Protein AF-A0A8S9KHX7-F1 (afdb_monomer)

pLDDT: mean 83.86, std 14.15, range [45.59, 98.12]

InterPro domains:
  IPR001128 Cytochrome P450 [PF00067] (16-74)
  IPR017972 Cytochrome P450, conserved site [PS00086] (22-31)
  IPR036396 Cytochrome P450 superfamily [G3DSA:1.10.630.10] (3-84)
  IPR036396 Cytochrome P450 superfamily [SSF48264] (15-82)
  IPR051103 Plant secondary metabolite cytochrome P450s [PTHR24298] (16-74)

Foldseek 3Di:
DPDPVVVVVVVVVVVVVVDQPQHDDPRGHPCPVVVVVVVVVVVVCQVVFWDKAFPDDDDQQPWDDDPDTDRPDDGDIDTDTPDDPPPVD

Sequence (89 aa):
MVSPSKGKEEMREQLALNYLPFGSGRRGCPGTNLGYIFIGVAVGTMVQCFEWSVNGNNVNMEETGDMTLCMAHPLKCTLVARVDPFSQL

Radius of gyration: 20.09 Å; Cα contacts (8 Å, |Δi|>4): 54; chains: 1; bounding box: 65×37×41 Å

Solvent-accessible surface area (backbone atoms only — not comparable to full-atom values): 5706 Å² total; per-residue (Å²): 133,84,55,84,63,58,65,53,50,55,50,51,54,53,51,54,71,75,58,55,96,45,54,61,78,99,76,30,48,90,53,46,69,57,49,54,53,49,52,52,50,52,52,49,50,50,63,71,44,32,45,82,45,61,78,73,94,74,85,65,79,55,69,38,86,70,102,54,90,39,61,65,48,78,88,64,66,47,79,42,68,68,67,61,90,61,78,86,109

Secondary structure (DSSP, 8-state):
---TTHHHHHHHHHHHHH--TT--GGGS-TTHHHHHHHHHHHHHHHHHHEEEEESSS-----EEESSSEEESS---EEEEESS-TTTT-

Organism: Brassica cretica (NCBI:txid69181)

Mean predicted aligned error: 9.79 Å

Structure (mmCIF, N/CA/C/O backbone):
data_AF-A0A8S9KHX7-F1
#
_entry.id   AF-A0A8S9KHX7-F1
#
loop_
_atom_site.group_PDB
_atom_site.id
_atom_site.type_symbol
_atom_site.label_atom_id
_atom_site.label_alt_id
_atom_site.label_comp_id
_atom_site.label_asym_id
_atom_site.label_entity_id
_atom_site.label_seq_id
_atom_site.pdbx_PDB_ins_code
_atom_site.Cartn_x
_atom_site.Cartn_y
_atom_site.Cartn_z
_atom_site.occupancy
_atom_site.B_iso_or_equiv
_atom_site.auth_seq_id
_atom_site.auth_comp_id
_atom_site.auth_asym_id
_atom_site.auth_atom_id
_atom_site.pdbx_PDB_model_num
ATOM 1 N N . MET A 1 1 ? 40.482 16.580 -3.924 1.00 45.59 1 MET A N 1
ATOM 2 C CA . MET A 1 1 ? 39.371 17.112 -3.106 1.00 45.59 1 MET A CA 1
ATOM 3 C C . MET A 1 1 ? 38.086 16.926 -3.903 1.00 45.59 1 MET A C 1
ATOM 5 O O . MET A 1 1 ? 37.884 17.645 -4.871 1.00 45.59 1 MET A O 1
ATOM 9 N N . VAL A 1 2 ? 37.283 15.903 -3.592 1.00 54.59 2 VAL A N 1
ATOM 10 C CA . VAL A 1 2 ? 35.932 15.759 -4.166 1.00 54.59 2 VAL A CA 1
ATOM 11 C C . VAL A 1 2 ? 35.059 16.853 -3.556 1.00 54.59 2 VAL A C 1
ATOM 13 O O . VAL A 1 2 ? 35.019 16.999 -2.336 1.00 54.59 2 VAL A O 1
ATOM 16 N N . SER A 1 3 ? 34.408 17.657 -4.395 1.00 50.59 3 SER A N 1
ATOM 17 C CA . SER A 1 3 ? 33.460 18.681 -3.955 1.00 50.59 3 SER A CA 1
ATOM 18 C C . SER A 1 3 ? 32.342 18.034 -3.116 1.00 50.59 3 SER A C 1
ATOM 20 O O . SER A 1 3 ? 31.835 16.989 -3.528 1.00 50.59 3 SER A O 1
ATOM 22 N N . PRO A 1 4 ? 31.895 18.632 -1.991 1.00 56.97 4 PRO A N 1
ATOM 23 C CA . PRO A 1 4 ? 30.848 18.061 -1.126 1.00 56.97 4 PRO A CA 1
ATOM 24 C C . PRO A 1 4 ? 29.509 17.754 -1.824 1.00 56.97 4 PRO A C 1
ATOM 26 O O . PRO A 1 4 ? 28.671 17.046 -1.267 1.00 56.97 4 PRO A O 1
ATOM 29 N N . SER A 1 5 ? 29.291 18.299 -3.025 1.00 59.38 5 SER A N 1
ATOM 30 C CA . SER A 1 5 ? 28.140 18.031 -3.890 1.00 59.38 5 SER A CA 1
ATOM 31 C C . SER A 1 5 ? 28.235 16.693 -4.632 1.00 59.38 5 SER A C 1
ATOM 33 O O . SER A 1 5 ? 27.239 15.979 -4.687 1.00 59.38 5 SER A O 1
ATOM 35 N N . LYS A 1 6 ? 29.424 16.308 -5.120 1.00 56.47 6 LYS A N 1
ATOM 36 C CA . LYS A 1 6 ? 29.632 15.090 -5.927 1.00 56.47 6 LYS A CA 1
ATOM 37 C C . LYS A 1 6 ? 29.327 13.812 -5.146 1.00 56.47 6 LYS A C 1
ATOM 39 O O . LYS A 1 6 ? 28.588 12.964 -5.621 1.00 56.47 6 LYS A O 1
ATOM 44 N N . GLY A 1 7 ? 29.791 13.726 -3.897 1.00 58.81 7 GLY A N 1
ATOM 45 C CA . GLY A 1 7 ? 29.528 12.553 -3.052 1.00 58.81 7 GLY A CA 1
ATOM 46 C C . GLY A 1 7 ? 28.058 12.396 -2.637 1.00 58.81 7 GLY A C 1
ATOM 47 O O . GLY A 1 7 ? 27.596 11.284 -2.402 1.00 58.81 7 GLY A O 1
ATOM 48 N N . LYS A 1 8 ? 27.294 13.496 -2.564 1.00 60.72 8 LYS A N 1
ATOM 49 C CA . LYS A 1 8 ? 25.851 13.443 -2.273 1.00 60.72 8 LYS A CA 1
ATOM 50 C C . LYS A 1 8 ? 25.043 13.011 -3.490 1.00 60.72 8 LYS A C 1
ATOM 52 O O . LYS A 1 8 ? 24.034 12.335 -3.329 1.00 60.72 8 LYS A O 1
ATOM 57 N N . GLU A 1 9 ? 25.461 13.422 -4.678 1.00 65.94 9 GLU A N 1
ATOM 58 C CA . GLU A 1 9 ? 24.808 13.073 -5.936 1.00 65.94 9 GLU A CA 1
ATOM 59 C C . GLU A 1 9 ? 25.020 11.592 -6.269 1.00 65.94 9 GLU A C 1
ATOM 61 O O . GLU A 1 9 ? 24.040 10.872 -6.427 1.00 65.94 9 GLU A O 1
ATOM 66 N N . GLU A 1 10 ? 26.258 11.096 -6.174 1.00 63.97 10 GLU A N 1
ATOM 67 C CA . GLU A 1 10 ? 26.595 9.678 -6.377 1.00 63.97 10 GLU A CA 1
ATOM 68 C C . GLU A 1 10 ? 25.856 8.748 -5.395 1.00 63.97 10 GLU A C 1
ATOM 70 O O . GLU A 1 10 ? 25.366 7.687 -5.778 1.00 63.97 10 GLU A O 1
ATOM 75 N N . MET A 1 11 ? 25.700 9.156 -4.129 1.00 64.12 11 MET A N 1
ATOM 76 C CA . MET A 1 11 ? 24.926 8.395 -3.141 1.00 64.12 11 MET A CA 1
ATOM 77 C C . MET A 1 11 ? 23.425 8.372 -3.463 1.00 64.12 11 MET A C 1
ATOM 79 O O . MET A 1 11 ? 22.769 7.356 -3.245 1.00 64.12 11 MET A O 1
ATOM 83 N N . ARG A 1 12 ? 22.867 9.470 -3.988 1.00 67.00 12 ARG A N 1
ATOM 84 C CA . ARG A 1 12 ? 21.452 9.543 -4.395 1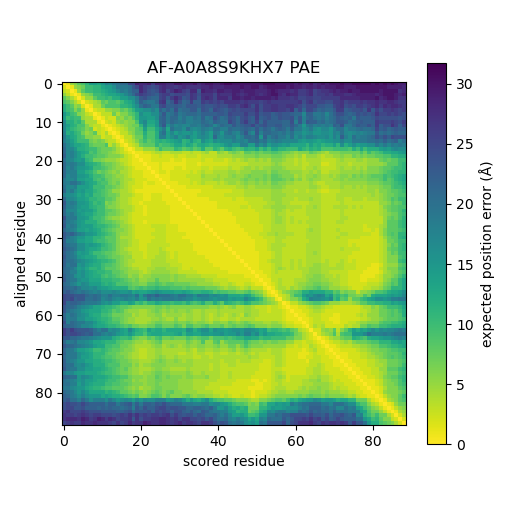.00 67.00 12 ARG A CA 1
ATOM 85 C C . ARG A 1 12 ? 21.185 8.726 -5.653 1.00 67.00 12 ARG A C 1
ATOM 87 O O . ARG A 1 12 ? 20.145 8.081 -5.732 1.00 67.00 12 ARG A O 1
ATOM 94 N N . GLU A 1 13 ? 22.118 8.720 -6.596 1.00 65.06 13 GLU A N 1
ATOM 95 C CA . GLU A 1 13 ? 22.055 7.887 -7.797 1.00 65.06 13 GLU A CA 1
ATOM 96 C C . GLU A 1 13 ? 22.171 6.398 -7.455 1.00 65.06 13 GLU A C 1
ATOM 98 O O . GLU A 1 13 ? 21.363 5.598 -7.923 1.00 65.06 13 GLU A O 1
ATOM 103 N N . GLN A 1 14 ? 23.095 6.017 -6.566 1.00 64.81 14 GLN A N 1
ATOM 104 C CA . GLN A 1 14 ? 23.174 4.641 -6.064 1.00 64.81 14 GLN A CA 1
ATOM 105 C C . GLN A 1 14 ? 21.896 4.228 -5.325 1.00 64.81 14 GLN A C 1
ATOM 107 O O . GLN A 1 14 ? 21.390 3.128 -5.537 1.00 64.81 14 GLN A O 1
ATOM 112 N N . LEU A 1 15 ? 21.326 5.115 -4.502 1.00 66.06 15 LEU A N 1
ATOM 113 C CA . LEU A 1 15 ? 20.056 4.855 -3.822 1.00 66.06 15 LEU A CA 1
ATOM 114 C C . LEU A 1 15 ? 18.906 4.653 -4.822 1.00 66.06 15 LEU A C 1
ATOM 116 O O . LEU A 1 15 ? 18.068 3.779 -4.620 1.00 66.06 15 LEU A O 1
ATOM 120 N N . ALA A 1 16 ? 18.889 5.423 -5.914 1.00 69.06 16 ALA A N 1
ATOM 121 C CA . ALA A 1 16 ? 17.879 5.309 -6.961 1.00 69.06 16 ALA A CA 1
ATOM 122 C C . ALA A 1 16 ? 17.962 3.974 -7.723 1.00 69.06 16 ALA A C 1
ATOM 124 O O . ALA A 1 16 ? 16.933 3.439 -8.127 1.00 69.06 16 ALA A O 1
ATOM 125 N N . LEU A 1 17 ? 19.161 3.408 -7.893 1.00 74.56 17 LEU A N 1
ATOM 126 C CA . LEU A 1 17 ? 19.335 2.094 -8.522 1.00 74.56 17 LEU A CA 1
ATOM 127 C C . LEU A 1 17 ? 19.022 0.929 -7.571 1.00 74.56 17 LEU A C 1
ATOM 129 O O . LEU A 1 17 ? 18.593 -0.128 -8.029 1.00 74.56 17 LEU A O 1
ATOM 133 N N . ASN A 1 18 ? 19.179 1.128 -6.261 1.00 82.81 18 ASN A N 1
ATOM 134 C CA . ASN A 1 18 ? 18.874 0.117 -5.244 1.00 82.81 18 ASN A CA 1
ATOM 135 C C . ASN A 1 18 ? 17.369 -0.038 -4.958 1.00 82.81 18 ASN A C 1
ATOM 137 O O . ASN A 1 18 ? 16.975 -0.985 -4.280 1.00 82.81 18 ASN A O 1
ATOM 141 N N . TYR A 1 19 ? 16.521 0.867 -5.457 1.00 85.88 19 TYR A N 1
ATOM 142 C CA . TYR A 1 19 ? 15.080 0.835 -5.219 1.00 85.88 19 TYR A CA 1
ATOM 143 C C . TYR A 1 19 ? 14.287 1.000 -6.518 1.00 85.88 19 TYR A C 1
ATOM 145 O O . TYR A 1 19 ? 13.984 2.105 -6.961 1.00 85.88 19 TYR A O 1
ATOM 153 N N . LEU A 1 20 ? 13.923 -0.135 -7.117 1.00 90.44 20 LEU A N 1
ATOM 154 C CA . LEU A 1 20 ? 13.190 -0.209 -8.383 1.00 90.44 20 LEU A CA 1
ATOM 155 C C . LEU A 1 20 ? 11.914 -1.063 -8.244 1.00 90.44 20 LEU A C 1
ATOM 157 O O . LEU A 1 20 ? 11.754 -2.033 -8.987 1.00 90.44 20 LEU A O 1
ATOM 161 N N . PRO A 1 21 ? 10.981 -0.724 -7.329 1.00 89.81 21 PRO A N 1
ATOM 162 C CA . PRO A 1 21 ? 9.792 -1.544 -7.047 1.00 89.81 21 PRO A CA 1
ATOM 163 C C . PRO A 1 21 ? 8.877 -1.728 -8.267 1.00 89.81 21 PRO A C 1
ATOM 165 O O . PRO A 1 21 ? 8.110 -2.681 -8.344 1.00 89.81 21 PRO A O 1
ATOM 168 N N . PHE A 1 22 ? 8.977 -0.816 -9.234 1.00 93.31 22 PHE A N 1
ATOM 169 C CA . PHE A 1 22 ? 8.206 -0.807 -10.472 1.00 93.31 22 PHE A CA 1
ATOM 170 C C . PHE A 1 22 ? 9.099 -0.919 -11.722 1.00 93.31 22 PHE A C 1
ATOM 172 O O . PHE A 1 22 ? 8.648 -0.657 -12.838 1.00 93.31 22 PHE A O 1
ATOM 179 N N . GLY A 1 23 ? 10.371 -1.298 -11.555 1.00 91.81 23 GLY A N 1
ATOM 180 C CA . GLY A 1 23 ? 11.371 -1.291 -12.624 1.00 91.81 23 GLY A CA 1
ATOM 181 C C . GLY A 1 23 ? 11.770 0.119 -13.085 1.00 91.81 23 GLY A C 1
ATOM 182 O O . GLY A 1 23 ? 11.418 1.123 -12.469 1.00 91.81 23 GLY A O 1
ATOM 183 N N . SER A 1 24 ? 12.532 0.203 -14.180 1.00 89.94 24 SER A N 1
ATOM 184 C CA . SER A 1 24 ? 13.001 1.467 -14.768 1.00 89.94 24 SER A CA 1
ATOM 185 C C . SER A 1 24 ? 13.163 1.390 -16.293 1.00 89.94 24 SER A C 1
ATOM 187 O O . SER A 1 24 ? 13.124 0.318 -16.906 1.00 89.94 24 SER A O 1
ATOM 189 N N . GLY A 1 25 ? 13.337 2.553 -16.931 1.00 90.25 25 GLY A N 1
ATOM 190 C CA . GLY A 1 25 ? 13.569 2.668 -18.373 1.00 90.25 25 GLY A CA 1
ATOM 191 C C . GLY A 1 25 ? 12.357 2.271 -19.226 1.00 90.25 25 GLY A C 1
ATOM 192 O O . GLY A 1 25 ? 11.211 2.400 -18.806 1.00 90.25 25 GLY A O 1
ATOM 193 N N . ARG A 1 26 ? 12.605 1.763 -20.443 1.00 94.50 26 ARG A N 1
ATOM 194 C CA . ARG A 1 26 ? 11.548 1.432 -21.429 1.00 94.50 26 ARG A CA 1
ATOM 195 C C . 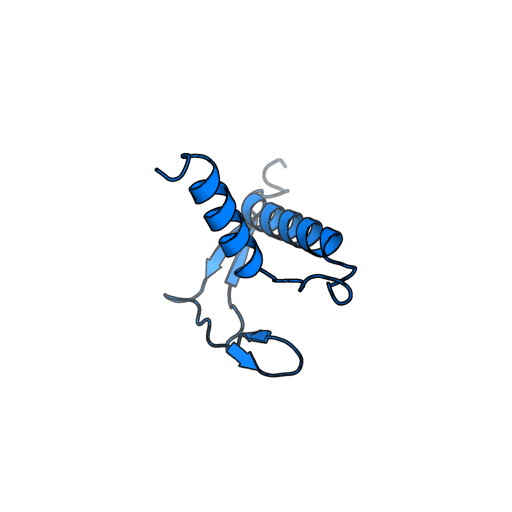ARG A 1 26 ? 10.597 0.305 -21.002 1.00 94.50 26 ARG A C 1
ATOM 197 O O . ARG A 1 26 ? 9.560 0.140 -21.629 1.00 94.50 26 ARG A O 1
ATOM 204 N N . ARG A 1 27 ? 10.970 -0.490 -19.994 1.00 94.19 27 ARG A N 1
ATOM 205 C CA . ARG A 1 27 ? 10.157 -1.591 -19.445 1.00 94.19 27 AR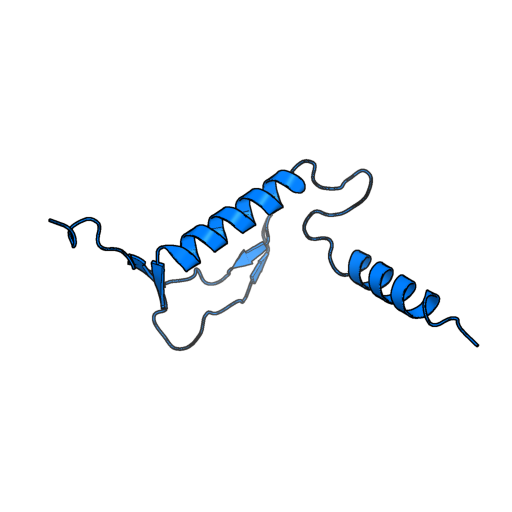G A CA 1
ATOM 206 C C . ARG A 1 27 ? 9.662 -1.308 -18.023 1.00 94.19 27 ARG A C 1
ATOM 208 O O . ARG A 1 27 ? 9.206 -2.230 -17.357 1.00 94.19 27 ARG A O 1
ATOM 215 N N . GLY A 1 28 ? 9.782 -0.066 -17.549 1.00 93.62 28 GLY A N 1
ATOM 216 C CA . GLY A 1 28 ? 9.200 0.336 -16.272 1.00 93.62 28 GLY A CA 1
ATOM 217 C C . GLY A 1 28 ? 7.679 0.173 -16.284 1.00 93.62 28 GLY A C 1
ATOM 218 O O . GLY A 1 28 ? 7.040 0.280 -17.332 1.00 93.62 28 GLY A O 1
ATOM 219 N N . CYS A 1 29 ? 7.097 -0.094 -15.118 1.00 95.00 29 CYS A N 1
ATOM 220 C CA . CYS A 1 29 ? 5.661 -0.279 -14.981 1.00 95.00 29 CYS A CA 1
ATOM 221 C C . CYS A 1 29 ? 4.921 1.007 -15.392 1.00 95.00 29 CYS A C 1
ATOM 223 O O . CYS A 1 29 ? 5.130 2.057 -14.766 1.00 95.00 29 CYS A O 1
ATOM 225 N N . PRO A 1 30 ? 3.997 0.953 -16.369 1.00 96.94 30 PRO A N 1
ATOM 226 C CA . PRO A 1 30 ? 3.202 2.122 -16.746 1.00 96.94 30 PRO A CA 1
ATOM 227 C C . PRO A 1 30 ? 2.283 2.591 -15.604 1.00 96.94 30 PRO A C 1
ATOM 229 O O . PRO A 1 30 ? 1.862 3.743 -15.578 1.00 96.94 30 PRO A O 1
ATOM 232 N N . GLY A 1 31 ? 2.011 1.719 -14.626 1.00 96.94 31 GLY A N 1
ATOM 233 C CA . GLY A 1 31 ? 1.217 2.008 -13.434 1.00 96.94 31 GLY A CA 1
ATOM 234 C C . GLY A 1 31 ? 1.997 2.593 -12.254 1.00 96.94 31 GLY A C 1
ATOM 235 O O . GLY A 1 31 ? 1.429 2.672 -11.173 1.00 96.94 31 GLY A O 1
ATOM 236 N N . THR A 1 32 ? 3.262 3.003 -12.412 1.00 95.81 32 THR A N 1
ATOM 237 C CA . THR A 1 32 ? 4.110 3.476 -11.293 1.00 95.81 32 THR A CA 1
ATOM 238 C C . THR A 1 32 ? 3.440 4.571 -10.450 1.00 95.81 32 THR A C 1
ATOM 240 O O . THR A 1 32 ? 3.338 4.445 -9.232 1.00 95.81 32 THR A O 1
ATOM 243 N N . ASN A 1 33 ? 2.922 5.628 -11.088 1.00 95.69 33 ASN A N 1
ATOM 244 C CA . ASN A 1 33 ? 2.252 6.720 -10.368 1.00 95.69 33 ASN A CA 1
ATOM 245 C C . ASN A 1 33 ? 0.979 6.247 -9.655 1.00 95.69 33 ASN A C 1
ATOM 247 O O . ASN A 1 33 ? 0.734 6.624 -8.511 1.00 95.69 33 ASN A O 1
ATOM 251 N N . LEU A 1 34 ? 0.193 5.393 -10.316 1.00 97.75 34 LEU A N 1
ATOM 252 C CA . LEU A 1 34 ? -1.015 4.821 -9.728 1.00 97.75 34 LEU A CA 1
ATOM 253 C C . LEU A 1 34 ? -0.677 3.955 -8.510 1.00 97.75 34 LEU A C 1
ATOM 255 O O . LEU A 1 34 ? -1.340 4.076 -7.487 1.00 97.75 34 LEU A O 1
ATOM 259 N N . GLY A 1 35 ? 0.371 3.133 -8.597 1.00 96.69 35 GLY A N 1
ATOM 260 C CA . GLY A 1 35 ? 0.838 2.286 -7.503 1.00 96.69 35 GLY A CA 1
ATOM 261 C C . GLY A 1 35 ? 1.208 3.098 -6.264 1.00 96.69 35 GLY A C 1
ATOM 262 O O . GLY A 1 35 ? 0.748 2.780 -5.171 1.00 96.69 35 GLY A O 1
ATOM 263 N N . TYR A 1 36 ? 1.962 4.189 -6.428 1.00 95.88 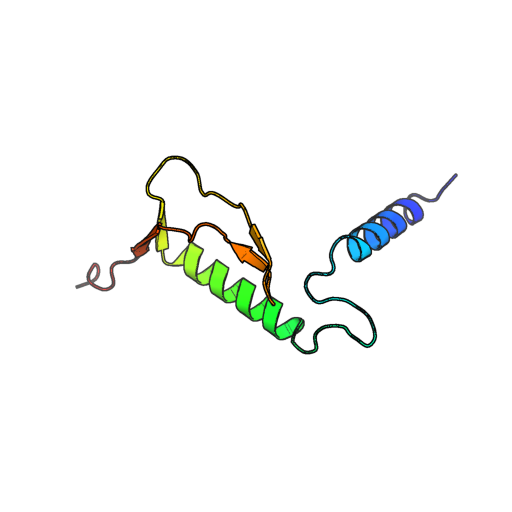36 TYR A N 1
ATOM 264 C CA . TYR A 1 36 ? 2.311 5.063 -5.303 1.00 95.88 36 TYR A CA 1
ATOM 265 C C . TYR A 1 36 ? 1.098 5.748 -4.674 1.00 95.88 36 TYR A C 1
ATOM 267 O O . TYR A 1 36 ? 0.984 5.769 -3.449 1.00 95.88 36 TYR A O 1
ATOM 275 N N . ILE A 1 37 ? 0.177 6.272 -5.489 1.00 97.62 37 ILE A N 1
ATOM 276 C CA . ILE A 1 37 ? -1.060 6.886 -4.985 1.00 97.62 37 ILE A CA 1
ATOM 277 C C . ILE A 1 37 ? -1.881 5.847 -4.219 1.00 97.62 37 ILE A C 1
ATOM 279 O O . ILE A 1 37 ? -2.320 6.108 -3.102 1.00 97.62 37 ILE A O 1
ATOM 283 N N . PHE A 1 38 ? -2.052 4.657 -4.794 1.00 97.88 38 PHE A N 1
ATOM 284 C CA . PHE A 1 38 ? -2.854 3.597 -4.202 1.00 97.88 38 PHE A CA 1
ATOM 285 C C . PHE A 1 38 ? -2.276 3.116 -2.870 1.00 97.88 38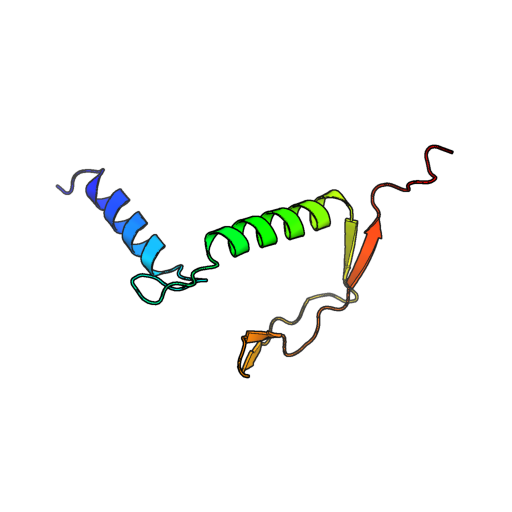 PHE A C 1
ATOM 287 O O . PHE A 1 38 ? -3.000 3.069 -1.879 1.00 97.88 38 PHE A O 1
ATOM 294 N N . ILE A 1 39 ? -0.972 2.820 -2.816 1.00 97.31 39 ILE A N 1
ATOM 295 C CA . ILE A 1 39 ? -0.299 2.391 -1.581 1.00 97.31 39 ILE A CA 1
ATOM 296 C C . ILE A 1 39 ? -0.371 3.495 -0.521 1.00 97.31 39 ILE A C 1
ATOM 298 O O . ILE A 1 39 ? -0.689 3.209 0.632 1.00 97.31 39 ILE A O 1
ATOM 302 N N . GLY A 1 40 ? -0.127 4.752 -0.906 1.00 97.44 40 GLY A N 1
ATOM 303 C CA . GLY A 1 40 ? -0.194 5.889 0.010 1.00 97.44 40 GLY A CA 1
ATOM 304 C C . GLY A 1 40 ? -1.580 6.059 0.633 1.00 97.44 40 GLY A C 1
ATOM 305 O O . GLY A 1 40 ? -1.693 6.173 1.852 1.00 97.44 40 GLY A O 1
ATOM 306 N N . VAL A 1 41 ? -2.636 6.016 -0.186 1.00 98.12 41 VAL A N 1
ATOM 307 C CA . VAL A 1 41 ? -4.023 6.108 0.294 1.00 98.12 41 VAL A CA 1
ATOM 308 C C . VAL A 1 41 ? -4.382 4.900 1.153 1.00 98.12 41 VAL A C 1
ATOM 310 O O . VAL A 1 41 ? -4.873 5.082 2.261 1.00 98.12 41 VAL A O 1
ATOM 313 N N . ALA A 1 42 ? -4.098 3.679 0.694 1.00 97.31 42 ALA A N 1
ATOM 314 C CA . ALA A 1 42 ? -4.436 2.463 1.427 1.00 97.31 42 ALA A CA 1
ATOM 315 C C . ALA A 1 42 ? -3.785 2.435 2.818 1.00 97.31 42 ALA A C 1
ATOM 317 O O . ALA A 1 42 ? -4.475 2.245 3.817 1.00 97.31 42 ALA A O 1
ATOM 318 N N . VAL A 1 43 ? -2.474 2.688 2.906 1.00 96.81 43 VAL A N 1
ATOM 319 C CA . VAL A 1 43 ? -1.758 2.724 4.190 1.00 96.81 43 VAL A CA 1
ATOM 320 C C . VAL A 1 43 ? -2.258 3.874 5.062 1.00 96.81 43 VAL A C 1
ATOM 322 O O . VAL A 1 43 ? -2.529 3.660 6.242 1.00 96.81 43 VAL A O 1
ATOM 325 N N . GLY A 1 44 ? -2.436 5.069 4.490 1.00 96.56 44 GLY A N 1
ATOM 326 C CA . GLY A 1 44 ? -2.949 6.232 5.214 1.00 96.56 44 GLY A CA 1
ATOM 327 C C . GLY A 1 44 ? -4.317 5.965 5.841 1.00 96.56 44 GLY A C 1
ATOM 328 O O . GLY A 1 44 ? -4.488 6.153 7.044 1.00 96.56 44 GLY A O 1
ATOM 329 N N . THR A 1 45 ? -5.263 5.438 5.061 1.00 95.38 45 THR A N 1
ATOM 330 C CA . THR A 1 45 ? -6.590 5.047 5.551 1.00 95.38 45 THR A CA 1
ATOM 331 C C . THR A 1 45 ? -6.494 3.969 6.622 1.00 95.38 45 THR A C 1
ATOM 333 O O . THR A 1 45 ? -7.143 4.084 7.660 1.00 95.38 45 THR A O 1
ATOM 336 N N . MET A 1 46 ? -5.678 2.931 6.418 1.00 94.75 46 MET A N 1
ATOM 337 C CA . MET A 1 46 ? -5.610 1.847 7.392 1.00 94.75 46 MET A CA 1
ATOM 338 C C . MET A 1 46 ? -5.006 2.269 8.737 1.00 94.75 46 MET A C 1
ATOM 340 O O . MET A 1 46 ? -5.464 1.797 9.775 1.00 94.75 46 MET A O 1
ATOM 344 N N . VAL A 1 47 ? -4.004 3.151 8.731 1.00 94.00 47 VAL A N 1
ATOM 345 C CA . VAL A 1 47 ? -3.397 3.694 9.957 1.00 94.00 47 VAL A CA 1
ATOM 346 C C . VAL A 1 47 ? -4.350 4.670 10.649 1.00 94.00 47 VAL A C 1
ATOM 348 O O . VAL A 1 47 ? -4.499 4.631 11.870 1.00 94.00 47 VAL A O 1
ATOM 351 N N . GLN A 1 48 ? -5.015 5.536 9.879 1.00 94.44 48 GLN A N 1
ATOM 352 C CA . GLN A 1 48 ? -5.889 6.572 10.425 1.00 94.44 48 GLN A CA 1
ATOM 353 C C . GLN A 1 48 ? -7.196 6.013 10.991 1.00 94.44 48 GLN A C 1
ATOM 355 O O . GLN A 1 48 ? -7.678 6.506 12.008 1.00 94.44 48 GLN A O 1
ATOM 360 N N . CYS A 1 49 ? -7.798 5.022 10.333 1.00 94.00 49 CYS A N 1
ATOM 361 C CA . CYS A 1 49 ? -9.139 4.558 10.679 1.00 94.00 49 CYS A CA 1
ATOM 362 C C . CYS A 1 49 ? -9.147 3.364 11.637 1.00 94.00 49 CYS A C 1
ATOM 364 O O . CYS A 1 49 ? -10.159 3.161 12.308 1.00 94.00 49 CYS A O 1
ATOM 366 N N . PHE A 1 50 ? -8.059 2.590 11.732 1.00 94.00 50 PHE A N 1
ATOM 367 C CA . PHE A 1 50 ? -8.061 1.321 12.462 1.00 94.00 50 PHE A CA 1
ATOM 368 C C . PHE A 1 50 ? -6.915 1.195 13.474 1.00 94.00 50 PHE A C 1
ATOM 370 O O . PHE A 1 50 ? -5.786 1.642 13.257 1.00 94.00 50 PHE A O 1
ATOM 377 N N . GLU A 1 51 ? -7.223 0.566 14.602 1.00 93.38 51 GLU A N 1
ATOM 378 C CA . GLU A 1 51 ? -6.263 -0.095 15.480 1.00 93.38 51 GLU A CA 1
ATOM 379 C C . GLU A 1 51 ? -6.067 -1.530 14.993 1.00 93.38 51 GLU A C 1
ATOM 381 O O . GLU A 1 51 ? -7.022 -2.208 14.602 1.00 93.38 51 GLU A O 1
ATOM 386 N N . TRP A 1 52 ? -4.817 -1.983 14.994 1.00 91.50 52 TRP A N 1
ATOM 387 C CA . TRP A 1 52 ? -4.438 -3.284 14.459 1.00 91.50 52 TRP A CA 1
ATOM 388 C C . TRP A 1 52 ? -4.058 -4.211 15.603 1.00 91.50 52 TRP A C 1
ATOM 390 O O . TRP A 1 52 ? -3.124 -3.936 16.352 1.00 91.50 52 TRP A O 1
ATOM 400 N N . SER A 1 53 ? -4.749 -5.342 15.706 1.00 89.50 53 SER A N 1
ATOM 401 C CA . SER A 1 53 ? -4.397 -6.411 16.635 1.00 89.50 53 SER A CA 1
ATOM 402 C C . SER A 1 53 ? -3.935 -7.633 15.851 1.00 89.50 53 SER A C 1
ATOM 404 O O . SER A 1 53 ? -4.679 -8.179 15.035 1.00 89.50 53 SER A O 1
ATOM 406 N N . VAL A 1 54 ? -2.692 -8.057 16.067 1.00 88.62 54 VAL A N 1
ATOM 407 C CA . VAL A 1 54 ? -2.133 -9.270 15.460 1.00 88.62 54 VAL A CA 1
ATOM 408 C C . VAL A 1 54 ? -2.181 -10.386 16.497 1.00 88.62 54 VAL A C 1
ATOM 410 O O . VAL A 1 54 ? -1.746 -10.205 17.632 1.00 88.62 54 VAL A O 1
ATOM 413 N N . ASN A 1 55 ? -2.715 -11.544 16.111 1.00 78.31 55 ASN A N 1
ATOM 414 C CA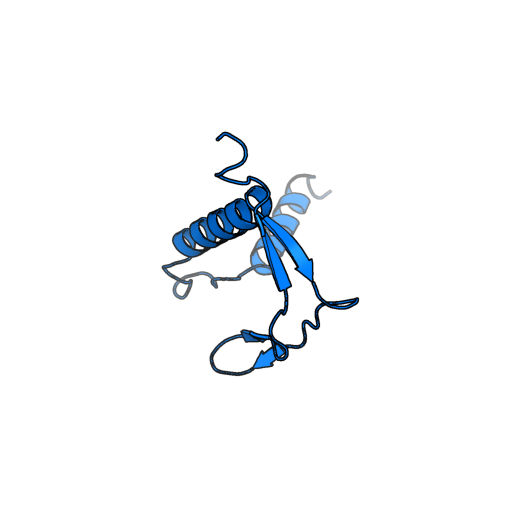 . ASN A 1 55 ? -2.762 -12.701 17.000 1.00 78.31 55 ASN A CA 1
ATOM 415 C C . ASN A 1 55 ? -1.370 -13.350 17.068 1.00 78.31 55 ASN A C 1
ATOM 417 O O . ASN A 1 55 ? -0.892 -13.887 16.070 1.00 78.31 55 ASN A O 1
ATOM 421 N N . GLY A 1 56 ? -0.746 -13.339 18.247 1.00 75.88 56 GLY A N 1
ATOM 422 C CA . GLY A 1 56 ? 0.586 -13.905 18.481 1.00 75.88 56 GLY A CA 1
ATOM 423 C C . GLY A 1 56 ? 1.698 -12.855 18.507 1.00 75.88 56 GLY A C 1
ATOM 424 O O . GLY A 1 56 ? 1.446 -11.656 18.448 1.00 75.88 56 GLY A O 1
ATOM 425 N N . ASN A 1 57 ? 2.944 -13.313 18.639 1.00 72.25 57 ASN A N 1
ATOM 426 C CA . ASN A 1 57 ? 4.049 -12.417 18.985 1.00 72.25 57 ASN A CA 1
ATOM 427 C C . ASN A 1 57 ? 4.741 -11.787 17.765 1.00 72.25 57 ASN A C 1
ATOM 429 O O . ASN A 1 57 ? 5.344 -10.735 17.928 1.00 72.25 57 ASN A O 1
ATOM 433 N N . ASN A 1 58 ? 4.683 -12.404 16.572 1.00 83.38 58 ASN A N 1
ATOM 434 C CA . ASN A 1 58 ? 5.358 -11.909 15.362 1.00 83.38 58 ASN A CA 1
ATOM 435 C C . ASN A 1 58 ? 4.656 -12.349 14.065 1.00 83.38 58 ASN A C 1
ATOM 437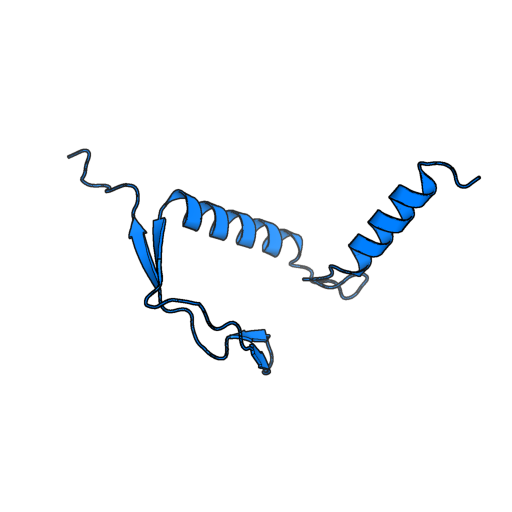 O O . ASN A 1 58 ? 4.136 -13.461 13.977 1.00 83.38 58 ASN A O 1
ATOM 441 N N . VAL A 1 59 ? 4.702 -11.488 13.044 1.00 90.00 59 VAL A N 1
ATOM 442 C CA . VAL A 1 59 ? 4.278 -11.803 11.669 1.00 90.00 59 VAL A CA 1
ATOM 443 C C . VAL A 1 59 ? 5.401 -12.571 10.969 1.00 90.00 59 VAL A C 1
ATOM 445 O O . VAL A 1 59 ? 6.536 -12.099 10.943 1.00 90.00 59 VAL A O 1
ATOM 448 N N . ASN A 1 60 ? 5.100 -13.743 10.401 1.00 90.44 60 ASN A N 1
ATOM 449 C CA . ASN A 1 60 ? 6.061 -14.475 9.575 1.00 90.44 60 ASN A CA 1
ATOM 450 C C . ASN A 1 60 ? 6.075 -13.881 8.155 1.00 90.44 60 ASN A C 1
ATOM 452 O O . ASN A 1 60 ? 5.046 -13.868 7.486 1.00 90.44 60 ASN A O 1
ATOM 456 N N . MET A 1 61 ? 7.242 -13.399 7.725 1.00 92.44 61 MET A N 1
ATOM 457 C CA . MET A 1 61 ? 7.460 -12.737 6.433 1.00 92.44 61 MET A CA 1
ATOM 458 C C . MET A 1 61 ? 8.147 -13.648 5.403 1.00 92.44 61 MET A C 1
ATOM 460 O O . MET A 1 61 ? 8.633 -13.153 4.391 1.00 92.44 61 MET A O 1
ATOM 464 N N . GLU A 1 62 ? 8.229 -14.960 5.653 1.00 94.44 62 GLU A N 1
ATOM 465 C CA . GLU A 1 62 ? 8.679 -15.923 4.644 1.00 94.44 62 GLU A CA 1
ATOM 466 C C . GLU A 1 62 ? 7.842 -15.789 3.368 1.00 94.44 62 GLU A C 1
ATOM 468 O O . GLU A 1 62 ? 6.611 -15.692 3.405 1.00 94.44 62 GLU A O 1
ATOM 473 N N . GLU A 1 63 ? 8.525 -15.785 2.231 1.00 94.12 63 GLU A N 1
ATOM 474 C CA . GLU A 1 63 ? 7.922 -15.627 0.916 1.00 94.12 63 GLU A CA 1
ATOM 475 C C . GLU A 1 63 ? 7.694 -16.976 0.235 1.00 94.12 63 GLU A C 1
ATOM 477 O O . GLU A 1 63 ? 8.405 -17.957 0.461 1.00 94.12 63 GLU A O 1
ATOM 482 N N . THR A 1 64 ? 6.690 -17.017 -0.630 1.00 92.94 64 THR A N 1
ATOM 483 C CA . THR A 1 64 ? 6.504 -18.083 -1.604 1.00 92.94 64 THR A CA 1
ATOM 484 C C . THR A 1 64 ? 6.599 -17.478 -3.000 1.00 92.94 64 THR A C 1
ATOM 486 O O . THR A 1 64 ? 6.073 -16.392 -3.258 1.00 92.94 64 THR A O 1
ATOM 489 N N . GLY A 1 65 ? 7.348 -18.145 -3.878 1.00 82.44 65 GLY A N 1
ATOM 490 C CA . GLY A 1 65 ? 7.594 -17.683 -5.237 1.00 82.44 65 GLY A CA 1
ATOM 491 C C . GLY A 1 65 ? 6.648 -18.359 -6.218 1.00 82.44 65 GLY A C 1
ATOM 492 O O . GLY A 1 65 ? 6.825 -19.538 -6.522 1.00 82.44 65 GLY A O 1
ATOM 493 N N . ASP A 1 66 ? 5.681 -17.605 -6.735 1.00 81.69 66 ASP A N 1
ATOM 494 C CA . ASP A 1 66 ? 4.911 -17.971 -7.921 1.00 81.69 66 ASP A CA 1
ATOM 495 C C . ASP A 1 66 ? 5.105 -16.921 -9.035 1.00 81.69 66 ASP A C 1
ATOM 497 O O . ASP A 1 66 ? 6.217 -16.438 -9.256 1.00 81.69 66 ASP A O 1
ATOM 501 N N . MET A 1 67 ? 4.054 -16.580 -9.781 1.00 82.88 67 MET A N 1
ATOM 502 C CA . MET A 1 67 ? 4.072 -15.482 -10.754 1.00 82.88 67 MET A CA 1
ATOM 503 C C . MET A 1 67 ? 4.293 -14.107 -10.091 1.00 82.88 67 MET A C 1
ATOM 505 O O . MET A 1 67 ? 4.716 -13.154 -10.747 1.00 82.88 67 MET A O 1
ATOM 509 N N . THR A 1 68 ? 4.000 -13.995 -8.7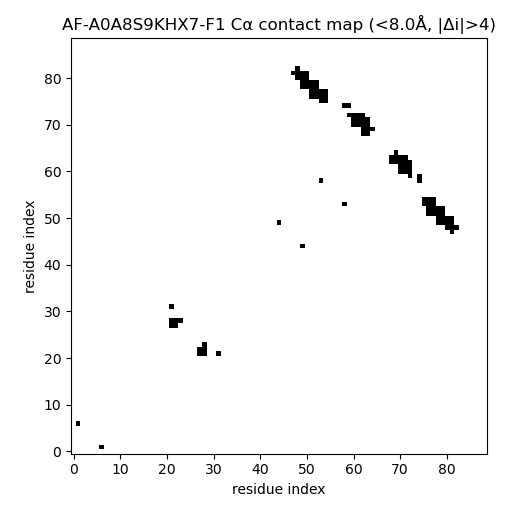97 1.00 86.06 68 THR A N 1
ATOM 510 C CA . THR A 1 68 ? 4.140 -12.805 -7.960 1.00 86.06 68 THR A CA 1
ATOM 511 C C . THR A 1 68 ? 4.799 -13.158 -6.625 1.00 86.06 68 THR A C 1
ATOM 513 O O . THR A 1 68 ? 4.848 -14.313 -6.215 1.00 86.06 68 THR A O 1
ATOM 516 N N . LEU A 1 69 ? 5.342 -12.156 -5.934 1.00 89.94 69 LEU A N 1
ATOM 517 C CA . LEU A 1 69 ? 5.895 -12.358 -4.599 1.00 89.94 69 LEU A CA 1
ATOM 518 C C . LEU A 1 69 ? 4.752 -12.352 -3.583 1.00 89.94 69 LEU A C 1
ATOM 520 O O . LEU A 1 69 ? 4.098 -11.326 -3.382 1.00 89.94 69 LEU A O 1
ATOM 524 N N . CYS A 1 70 ? 4.502 -13.500 -2.964 1.00 92.00 70 CYS A N 1
ATOM 525 C CA . CYS A 1 70 ? 3.441 -13.672 -1.981 1.00 92.00 70 CYS A CA 1
ATOM 526 C C . CYS A 1 70 ? 4.020 -14.080 -0.628 1.00 92.00 70 CYS A C 1
ATOM 528 O O . CYS A 1 70 ? 5.084 -14.688 -0.545 1.00 92.00 70 CYS A O 1
ATOM 530 N N . MET A 1 71 ? 3.300 -13.781 0.452 1.00 92.81 71 MET A N 1
ATOM 531 C CA . MET A 1 71 ? 3.656 -14.321 1.764 1.00 92.81 71 MET A CA 1
ATOM 532 C C . MET A 1 71 ? 3.295 -15.806 1.820 1.00 92.81 71 MET A C 1
ATOM 534 O O . MET A 1 71 ? 2.164 -16.174 1.501 1.00 92.81 71 MET A O 1
ATOM 538 N N . ALA A 1 72 ? 4.218 -16.646 2.286 1.00 94.06 72 ALA A N 1
ATOM 539 C CA . ALA A 1 72 ? 3.954 -18.061 2.540 1.00 94.06 72 ALA A CA 1
ATOM 540 C C . ALA A 1 72 ? 2.914 -18.254 3.660 1.00 94.06 72 ALA A C 1
ATOM 542 O O . ALA A 1 72 ? 2.149 -19.218 3.650 1.00 94.06 72 ALA A O 1
ATOM 543 N N . HIS A 1 73 ? 2.850 -17.303 4.599 1.00 91.44 73 HIS A N 1
ATOM 544 C CA . HIS A 1 73 ? 1.944 -17.325 5.747 1.00 91.44 73 HIS A CA 1
ATOM 545 C C . HIS A 1 73 ? 1.070 -16.066 5.752 1.00 91.44 73 HIS A C 1
ATOM 547 O O . HIS A 1 73 ? 1.569 -14.989 6.075 1.00 91.44 73 HIS A O 1
ATOM 553 N N . PRO A 1 74 ? -0.230 -16.157 5.411 1.00 91.25 74 PRO A N 1
ATOM 554 C CA . PRO A 1 74 ? -1.113 -14.993 5.375 1.00 91.25 74 PRO A CA 1
ATOM 555 C C . PRO A 1 74 ? -1.172 -14.241 6.713 1.00 91.25 74 PRO A C 1
ATOM 557 O O . PRO A 1 74 ? -1.250 -14.855 7.780 1.00 91.25 74 PRO A O 1
ATOM 560 N N . LEU A 1 75 ? -1.208 -12.905 6.654 1.00 90.31 75 LEU A N 1
ATOM 561 C CA . LEU A 1 75 ? -1.329 -12.054 7.837 1.00 90.31 75 LEU A CA 1
ATOM 562 C C . LEU A 1 75 ? -2.708 -12.257 8.471 1.00 90.31 75 LEU A C 1
ATOM 564 O O . LEU A 1 75 ? -3.732 -11.930 7.875 1.00 90.31 75 LEU A O 1
ATOM 568 N N . LYS A 1 76 ? -2.730 -12.754 9.707 1.00 90.19 76 LYS A N 1
ATOM 569 C CA . LYS A 1 76 ? -3.947 -12.855 10.518 1.00 90.19 76 LYS A CA 1
ATOM 570 C C . LYS A 1 76 ? -3.988 -11.687 11.499 1.00 90.19 76 LYS A C 1
ATOM 572 O O . LYS A 1 76 ? -3.266 -11.689 12.494 1.00 90.19 76 LYS A O 1
ATOM 577 N N . CYS A 1 77 ? -4.827 -10.6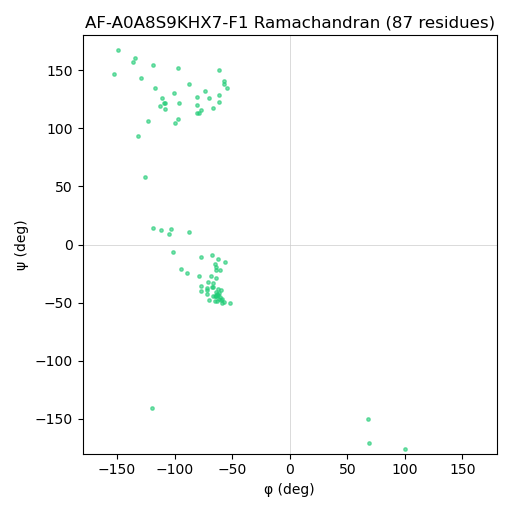95 11.215 1.00 91.44 77 CYS A N 1
ATOM 578 C CA . CYS A 1 77 ? -5.026 -9.533 12.076 1.00 91.44 77 CYS A CA 1
ATOM 579 C C . CYS A 1 77 ? -6.513 -9.182 12.210 1.00 91.44 77 CYS A C 1
ATOM 581 O O . CYS A 1 77 ? -7.328 -9.537 11.359 1.00 91.44 77 CYS A O 1
ATOM 583 N N . THR A 1 78 ? -6.846 -8.492 13.295 1.00 92.12 78 THR A N 1
ATOM 584 C CA . THR A 1 78 ? -8.165 -7.917 13.554 1.00 92.12 78 THR A CA 1
ATOM 585 C C . THR A 1 78 ? -8.045 -6.402 13.470 1.00 92.12 78 THR A C 1
ATOM 587 O O . THR A 1 78 ? -7.203 -5.812 14.149 1.00 92.12 78 THR A O 1
ATOM 590 N N . LEU A 1 79 ? -8.883 -5.784 12.639 1.00 92.75 79 LEU A N 1
ATOM 591 C CA . LEU A 1 79 ? -8.976 -4.333 12.514 1.00 92.75 79 LEU A CA 1
ATOM 592 C C . LEU A 1 79 ? -10.118 -3.833 13.395 1.00 92.75 79 LEU A C 1
ATOM 594 O O . LEU A 1 79 ? -11.264 -4.245 13.220 1.00 92.75 79 LEU A O 1
ATOM 598 N N . VAL A 1 80 ? -9.808 -2.943 14.331 1.00 92.25 80 VAL A N 1
ATOM 599 C CA . VAL A 1 80 ? -10.796 -2.300 15.202 1.00 92.25 80 VAL A CA 1
ATOM 600 C C . VAL A 1 80 ? -10.925 -0.846 14.771 1.00 92.25 80 VAL A C 1
ATOM 602 O O . VAL A 1 80 ? -9.930 -0.127 14.739 1.00 92.25 80 VAL A O 1
ATOM 605 N N . ALA A 1 81 ? -12.128 -0.403 14.405 1.00 93.12 81 ALA A N 1
ATOM 606 C CA . ALA A 1 81 ? -12.348 0.988 14.017 1.00 93.12 81 ALA A CA 1
ATOM 607 C C . ALA A 1 81 ? -12.024 1.923 15.195 1.00 93.12 81 ALA A C 1
ATOM 609 O O . ALA A 1 81 ? -12.521 1.729 16.301 1.00 93.12 81 ALA A O 1
ATOM 610 N N . ARG A 1 82 ? -11.186 2.939 14.956 1.00 89.31 82 ARG A N 1
ATOM 611 C CA . ARG A 1 82 ? -10.839 3.959 15.964 1.00 89.31 82 ARG A CA 1
ATOM 612 C C . ARG A 1 82 ? -11.999 4.900 16.255 1.00 89.31 82 ARG A C 1
ATOM 614 O O . ARG A 1 82 ? -12.108 5.420 17.359 1.00 89.31 82 ARG A O 1
ATOM 621 N N . VAL A 1 83 ? -12.821 5.154 15.243 1.00 83.19 83 VAL A N 1
ATOM 622 C CA . VAL A 1 83 ? -13.999 6.006 15.347 1.00 83.19 83 VAL A CA 1
ATOM 623 C C . VAL A 1 83 ? -15.205 5.092 15.286 1.00 83.19 83 VAL A C 1
ATOM 625 O O . VAL A 1 83 ? -15.419 4.421 14.277 1.00 83.19 83 VAL A O 1
ATOM 628 N N . ASP A 1 84 ? -15.971 5.058 16.369 1.00 70.06 84 ASP A N 1
ATOM 629 C CA . ASP A 1 84 ? -17.274 4.415 16.365 1.00 70.06 84 ASP A CA 1
ATOM 630 C C . ASP A 1 84 ? -18.273 5.380 15.700 1.00 70.06 84 ASP A C 1
ATOM 632 O O . ASP A 1 84 ? -18.533 6.452 16.262 1.00 70.06 84 ASP A O 1
ATOM 636 N N . PRO A 1 85 ? -18.831 5.053 14.520 1.00 65.94 85 PRO A N 1
ATOM 637 C CA . PRO A 1 85 ? -19.818 5.900 13.855 1.00 65.94 85 PRO A CA 1
ATOM 638 C C . PRO A 1 85 ? -21.107 6.091 14.676 1.00 65.94 85 PRO A C 1
ATOM 640 O O . PRO A 1 85 ? -21.895 6.977 14.353 1.00 65.94 85 PRO A O 1
ATOM 643 N N . PHE A 1 86 ? -21.316 5.308 15.740 1.00 65.38 86 PHE A N 1
ATOM 644 C CA . PHE A 1 86 ? -22.453 5.414 16.655 1.00 65.38 86 PHE A CA 1
ATOM 645 C C . PHE A 1 86 ? -22.119 6.113 17.979 1.00 65.38 86 PHE A C 1
ATOM 647 O O . PHE A 1 86 ? -23.028 6.419 18.738 1.00 65.38 86 PHE A O 1
ATOM 654 N N . SER A 1 87 ? -20.851 6.442 18.251 1.00 62.31 87 SER A N 1
ATOM 655 C CA . SER A 1 87 ? -20.457 7.167 19.477 1.00 62.31 87 SER A CA 1
ATOM 656 C C . SER A 1 87 ? -20.948 8.619 19.545 1.00 62.31 87 SER A C 1
ATOM 658 O O . SER A 1 87 ? -20.808 9.271 20.579 1.00 62.31 87 SER A O 1
ATOM 660 N N . GLN A 1 88 ? -21.510 9.134 18.448 1.00 61.34 88 GLN A N 1
ATOM 661 C CA . GLN A 1 88 ? -22.117 10.464 18.364 1.00 61.34 88 GLN A CA 1
ATOM 662 C C . GLN A 1 88 ? -23.660 10.429 18.353 1.00 61.34 88 GLN A C 1
ATOM 664 O O . GLN A 1 88 ? -24.270 11.465 18.083 1.00 61.34 88 GLN A O 1
ATOM 669 N N . LEU A 1 89 ? -24.275 9.264 18.609 1.00 55.50 89 LEU A N 1
ATOM 670 C CA . LEU A 1 89 ? -25.728 9.058 18.704 1.00 55.50 89 LEU A CA 1
ATOM 671 C C . LEU A 1 89 ? -26.191 8.929 20.160 1.00 55.50 89 LEU A C 1
ATOM 673 O O . LEU A 1 89 ? -25.539 8.192 20.931 1.00 55.50 89 LEU A O 1
#

Nearest PDB structures (foldseek):
  6l8i-assembly1_A  TM=8.252E-01  e=1.105E-02  Arabidopsis thaliana
  6l8j-assembly1_A  TM=8.409E-01  e=1.540E-02  Arabidopsis thaliana
  6j95-assembly1_A  TM=8.194E-01  e=1.262E-02  Arabidopsis thaliana
  6j94-assembly1_B  TM=8.051E-01  e=3.901E-02  Arabidopsis thaliana